Protein AF-F3GGQ2-F1 (afdb_monomer_lite)

InterPro domains:
  IPR027051 XdhC Rossmann domain [PF13478] (8-43)
  IPR052698 Molybdenum Cofactor Utilization and Processing [PTHR30388] (9-53)

Foldseek 3Di:
DLVCCVVVVVDDPVRSVPDDPPAFAPPVDDDPVVVVVRNVVVVVCVVVVHDSVND

Organism: NCBI:txid629263

Structure (mmCIF, N/CA/C/O backbone):
data_AF-F3GGQ2-F1
#
_entry.id   AF-F3GGQ2-F1
#
loop_
_atom_site.group_PDB
_atom_site.id
_atom_site.type_symbol
_atom_site.label_atom_id
_atom_site.label_alt_id
_atom_site.label_comp_id
_atom_site.label_asym_id
_atom_site.label_entity_id
_atom_site.label_seq_id
_atom_site.pdbx_PDB_ins_code
_atom_site.Cartn_x
_atom_site.Cartn_y
_atom_site.Cartn_z
_atom_site.occupancy
_atom_site.B_iso_or_equiv
_atom_site.auth_seq_id
_atom_site.auth_comp_id
_atom_site.auth_asym_id
_atom_site.auth_atom_id
_atom_site.pdbx_PDB_model_num
ATOM 1 N N . ARG A 1 1 ? 11.083 6.630 -10.937 1.00 83.94 1 ARG A N 1
ATOM 2 C CA . ARG A 1 1 ? 11.418 5.527 -9.992 1.00 83.94 1 ARG A CA 1
ATOM 3 C C . ARG A 1 1 ? 11.060 4.169 -10.591 1.00 83.94 1 ARG A C 1
ATOM 5 O O . ARG A 1 1 ? 11.983 3.405 -10.818 1.00 83.94 1 ARG A O 1
ATOM 12 N N . LEU A 1 2 ? 9.788 3.904 -10.918 1.00 87.38 2 LEU A N 1
ATOM 13 C CA . LEU A 1 2 ? 9.364 2.662 -11.596 1.00 87.38 2 LEU A CA 1
ATOM 14 C C . LEU A 1 2 ? 10.064 2.448 -12.951 1.00 87.38 2 LEU A C 1
ATOM 16 O O . LEU A 1 2 ? 10.556 1.362 -13.218 1.00 87.38 2 LEU A O 1
ATOM 20 N N . GLU A 1 3 ? 10.233 3.510 -13.744 1.00 89.62 3 GLU A N 1
ATOM 21 C CA . GLU A 1 3 ? 10.999 3.464 -15.003 1.00 89.62 3 GLU A CA 1
ATOM 22 C C . GLU A 1 3 ? 12.432 2.930 -14.816 1.00 89.62 3 GLU A C 1
ATOM 24 O O . GLU A 1 3 ? 12.905 2.109 -15.597 1.00 89.62 3 GLU A O 1
ATOM 29 N N . CYS A 1 4 ? 13.116 3.336 -13.740 1.00 91.38 4 CYS A N 1
ATOM 30 C CA . CYS A 1 4 ? 14.459 2.840 -13.442 1.00 91.38 4 CYS A CA 1
ATOM 31 C C . CYS A 1 4 ? 14.454 1.353 -13.066 1.00 91.38 4 CYS A C 1
ATOM 33 O O . CYS A 1 4 ? 15.423 0.663 -13.363 1.00 91.38 4 CYS A O 1
ATOM 35 N N . LEU A 1 5 ? 13.389 0.850 -12.432 1.00 92.44 5 LEU A N 1
ATOM 36 C CA . LEU A 1 5 ? 13.263 -0.574 -12.111 1.00 92.44 5 LEU A CA 1
ATOM 37 C C . LEU A 1 5 ? 13.114 -1.420 -13.379 1.00 92.44 5 LEU A C 1
ATOM 39 O O . LEU A 1 5 ? 13.739 -2.470 -13.471 1.00 92.44 5 LEU A O 1
ATOM 43 N N . GLY A 1 6 ? 12.374 -0.935 -14.378 1.00 92.50 6 GLY A N 1
ATOM 44 C CA . GLY A 1 6 ? 12.327 -1.584 -15.690 1.00 92.50 6 GLY A CA 1
ATOM 45 C C . GLY A 1 6 ? 13.671 -1.507 -16.419 1.00 92.50 6 GLY A C 1
ATOM 46 O O . GLY A 1 6 ? 14.211 -2.520 -16.850 1.00 92.50 6 GLY A O 1
ATOM 47 N N . ARG A 1 7 ? 14.259 -0.306 -16.510 1.00 93.50 7 ARG A N 1
ATOM 48 C CA . ARG A 1 7 ? 15.467 -0.070 -17.319 1.00 93.50 7 ARG A CA 1
ATOM 49 C C . ARG A 1 7 ? 16.752 -0.645 -16.719 1.00 93.50 7 ARG A C 1
ATOM 51 O O . ARG A 1 7 ? 17.574 -1.174 -17.454 1.00 93.50 7 ARG A O 1
ATOM 58 N N . ILE A 1 8 ? 16.964 -0.468 -15.414 1.00 95.44 8 ILE A N 1
ATOM 59 C CA . ILE A 1 8 ? 18.201 -0.857 -14.708 1.00 95.44 8 ILE A CA 1
ATOM 60 C C . ILE A 1 8 ? 17.986 -2.154 -13.930 1.00 95.44 8 ILE A C 1
ATOM 62 O O . ILE A 1 8 ? 18.860 -3.012 -13.916 1.00 95.44 8 ILE A O 1
ATOM 66 N N . GLY A 1 9 ? 16.828 -2.296 -13.281 1.00 90.75 9 GLY A N 1
ATOM 67 C CA . GLY A 1 9 ? 16.498 -3.492 -12.505 1.00 90.75 9 GLY A CA 1
ATOM 68 C C . GLY A 1 9 ? 16.129 -4.706 -13.360 1.00 90.75 9 GLY A C 1
ATOM 69 O O . GLY A 1 9 ? 16.108 -5.812 -12.832 1.00 90.75 9 GLY A O 1
ATOM 70 N N . GLY A 1 10 ? 15.847 -4.519 -14.655 1.00 94.12 10 GLY A N 1
ATOM 71 C CA . GLY A 1 10 ? 15.457 -5.603 -15.558 1.00 94.12 10 GLY A CA 1
ATOM 72 C C . GLY A 1 10 ? 14.100 -6.226 -15.219 1.00 94.12 10 GLY A C 1
ATOM 73 O O . GLY A 1 10 ? 13.849 -7.366 -15.599 1.00 94.12 10 GLY A O 1
ATOM 74 N N . LEU A 1 11 ? 13.241 -5.512 -14.480 1.00 93.75 11 LEU A N 1
ATOM 75 C CA . LEU A 1 11 ? 11.901 -5.993 -14.153 1.00 93.75 11 LEU A CA 1
ATOM 76 C C . LEU A 1 11 ? 11.004 -5.927 -15.390 1.00 93.75 11 LEU A C 1
ATOM 78 O O . LEU A 1 11 ? 10.947 -4.904 -16.076 1.00 93.75 11 LEU A O 1
ATOM 82 N N . ASP A 1 12 ? 10.265 -7.006 -15.635 1.00 94.50 12 ASP A N 1
ATOM 83 C CA . ASP A 1 12 ? 9.242 -7.027 -16.671 1.00 94.50 12 ASP A CA 1
ATOM 84 C C . ASP A 1 12 ? 8.027 -6.153 -16.297 1.00 94.50 12 ASP A C 1
ATOM 86 O O . ASP A 1 12 ? 7.807 -5.780 -15.139 1.00 94.50 12 ASP A O 1
ATOM 90 N N . ALA A 1 13 ? 7.214 -5.823 -17.301 1.00 91.25 13 ALA A N 1
ATOM 91 C CA . ALA A 1 13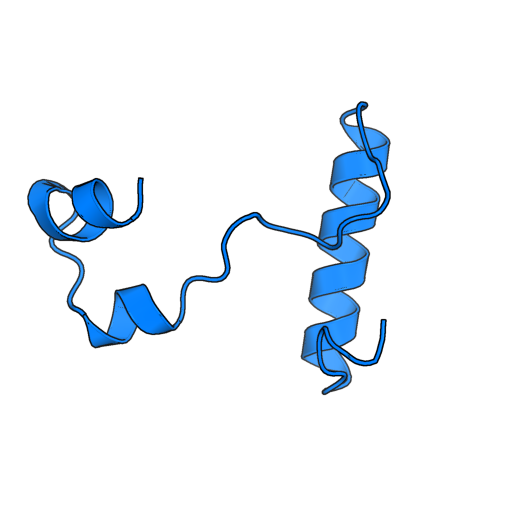 ? 6.041 -4.974 -17.113 1.00 91.25 13 ALA A CA 1
ATOM 92 C C . ALA A 1 13 ? 4.988 -5.596 -16.176 1.00 91.25 13 ALA A C 1
ATOM 94 O O . ALA A 1 13 ? 4.314 -4.861 -15.458 1.00 91.25 13 ALA A O 1
ATOM 95 N N . GLN A 1 14 ? 4.860 -6.927 -16.144 1.00 93.81 14 GLN A N 1
ATOM 96 C CA . GLN A 1 14 ? 3.873 -7.618 -15.306 1.00 93.81 14 GLN A CA 1
ATOM 97 C C . GLN A 1 14 ? 4.245 -7.561 -13.822 1.00 93.81 14 GLN A C 1
ATOM 99 O O . GLN A 1 14 ? 3.369 -7.484 -12.962 1.00 93.81 14 GLN A O 1
ATOM 104 N N . VAL A 1 15 ? 5.537 -7.594 -13.507 1.00 92.81 15 VAL A N 1
ATOM 105 C CA . VAL A 1 15 ? 6.061 -7.421 -12.154 1.00 92.81 15 VAL A CA 1
ATOM 106 C C . VAL A 1 15 ? 5.916 -5.966 -11.732 1.00 92.81 15 VAL A C 1
ATOM 108 O O . VAL A 1 15 ? 5.473 -5.713 -10.613 1.00 92.81 15 VAL A O 1
ATOM 111 N N . LEU A 1 16 ? 6.238 -5.013 -12.614 1.00 92.94 16 LEU A N 1
ATOM 112 C CA . LEU A 1 16 ? 6.095 -3.584 -12.319 1.00 92.94 16 LEU A CA 1
ATOM 113 C C . LEU A 1 16 ? 4.646 -3.197 -11.997 1.00 92.94 16 LEU A C 1
ATOM 115 O O . LEU A 1 16 ? 4.437 -2.403 -11.083 1.00 92.94 16 LEU A O 1
ATOM 119 N N . ASP A 1 17 ? 3.665 -3.787 -12.682 1.00 92.38 17 ASP A N 1
ATOM 120 C CA . ASP A 1 17 ? 2.235 -3.523 -12.465 1.00 92.38 17 ASP A CA 1
ATOM 121 C C . ASP A 1 17 ? 1.749 -3.938 -11.062 1.00 92.38 17 ASP A C 1
ATOM 123 O O . ASP A 1 17 ? 0.830 -3.349 -10.501 1.00 92.38 17 ASP A O 1
ATOM 127 N N . ARG A 1 18 ? 2.424 -4.911 -10.433 1.00 90.38 18 ARG A N 1
ATOM 128 C CA . ARG A 1 18 ? 2.125 -5.353 -9.058 1.00 90.38 18 ARG A CA 1
ATOM 129 C C . ARG A 1 18 ? 2.735 -4.450 -7.984 1.00 90.38 18 ARG A C 1
ATOM 131 O O . ARG A 1 18 ? 2.463 -4.646 -6.797 1.00 90.38 18 ARG A O 1
ATOM 138 N N . ILE A 1 19 ? 3.600 -3.504 -8.354 1.00 90.94 19 ILE A N 1
ATOM 139 C CA . ILE A 1 19 ? 4.277 -2.629 -7.395 1.00 90.94 19 ILE A CA 1
ATOM 140 C C . ILE A 1 19 ? 3.353 -1.475 -7.018 1.00 90.94 19 ILE A C 1
ATOM 142 O O . ILE A 1 19 ? 3.153 -0.528 -7.775 1.00 90.94 19 ILE A O 1
ATOM 146 N N . HIS A 1 20 ? 2.874 -1.498 -5.779 1.00 86.69 20 HIS A N 1
ATOM 147 C CA . HIS A 1 20 ? 2.164 -0.368 -5.195 1.00 86.69 20 HIS A CA 1
ATOM 148 C C . HIS A 1 20 ? 3.158 0.663 -4.653 1.00 86.69 20 HIS A C 1
ATOM 150 O O . HIS A 1 20 ? 3.919 0.394 -3.722 1.00 86.69 20 HIS A O 1
ATOM 156 N N . ALA A 1 21 ? 3.144 1.860 -5.232 1.00 88.69 21 ALA A N 1
ATOM 157 C CA . ALA A 1 21 ? 3.930 2.991 -4.762 1.00 88.69 21 ALA A CA 1
ATOM 158 C C . ALA A 1 21 ? 3.107 4.287 -4.855 1.00 88.69 21 ALA A C 1
ATOM 160 O O . ALA A 1 21 ? 2.428 4.489 -5.864 1.00 88.69 21 ALA A O 1
ATOM 161 N N . PRO A 1 22 ? 3.201 5.197 -3.865 1.00 89.94 22 PRO A N 1
ATOM 162 C CA . PRO A 1 22 ? 3.996 5.109 -2.631 1.00 89.94 22 PRO A CA 1
ATOM 163 C C . PRO A 1 22 ? 3.487 4.040 -1.643 1.00 89.94 22 PRO A C 1
ATOM 165 O O . PRO A 1 22 ? 2.312 3.684 -1.656 1.00 89.94 22 PRO A O 1
ATOM 168 N N . ILE A 1 23 ? 4.392 3.513 -0.807 1.00 90.50 23 ILE A N 1
ATOM 169 C CA . ILE A 1 23 ? 4.055 2.506 0.212 1.00 90.50 23 ILE A CA 1
ATOM 170 C C . ILE A 1 23 ? 3.208 3.128 1.329 1.00 90.50 23 ILE A C 1
ATOM 172 O O . ILE A 1 23 ? 3.463 4.260 1.742 1.00 90.50 23 ILE A O 1
ATOM 176 N N . GLY A 1 24 ? 2.242 2.368 1.846 1.00 92.81 24 GLY A N 1
ATOM 177 C CA . GLY A 1 24 ? 1.407 2.793 2.961 1.00 92.81 24 GLY A CA 1
ATOM 178 C C . GLY A 1 24 ? 0.154 3.560 2.535 1.00 92.81 24 GLY A C 1
ATOM 179 O O . GLY A 1 24 ? -0.045 3.908 1.362 1.00 92.81 24 GLY A O 1
ATOM 180 N N . LEU A 1 25 ? -0.719 3.802 3.510 1.00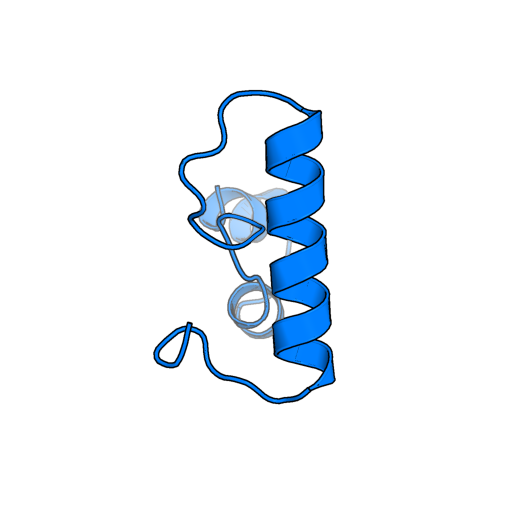 93.50 25 LEU A N 1
ATOM 181 C CA . LEU A 1 25 ? -1.876 4.683 3.366 1.00 93.50 25 LEU A CA 1
ATOM 182 C C . LEU A 1 25 ? -1.484 6.146 3.571 1.00 93.50 25 LEU A C 1
ATOM 184 O O . LEU A 1 25 ? -0.540 6.462 4.294 1.00 93.50 25 LEU A O 1
ATOM 188 N N . ASN A 1 26 ? -2.229 7.058 2.951 1.00 92.50 26 ASN A N 1
ATOM 189 C CA . ASN A 1 26 ? -1.997 8.485 3.127 1.00 92.50 26 ASN A CA 1
ATOM 190 C C . ASN A 1 26 ? -2.597 8.972 4.457 1.00 92.50 26 ASN A C 1
ATOM 192 O O . ASN A 1 26 ? -3.683 9.538 4.482 1.00 92.50 26 ASN A O 1
ATOM 196 N N . LEU A 1 27 ? -1.882 8.745 5.560 1.00 90.25 27 LEU A N 1
ATOM 197 C CA . LEU A 1 27 ? -2.292 9.173 6.904 1.00 90.25 27 LEU A CA 1
ATOM 198 C C . LEU A 1 27 ? -1.747 10.563 7.292 1.00 90.25 27 LEU A C 1
ATOM 200 O O . LEU A 1 27 ? -1.860 10.970 8.444 1.00 90.25 27 LEU A O 1
ATOM 204 N N . GLY A 1 28 ? -1.113 11.289 6.361 1.00 89.50 28 GLY A N 1
ATOM 205 C CA . GLY A 1 28 ? -0.451 12.571 6.650 1.00 89.50 28 GLY A CA 1
ATOM 206 C C . GLY A 1 28 ? 0.886 12.456 7.402 1.00 89.50 28 GLY A C 1
ATOM 207 O O . GLY A 1 28 ? 1.392 13.462 7.900 1.00 89.50 28 GLY A O 1
ATOM 208 N N . SER A 1 29 ? 1.457 11.250 7.469 1.00 86.12 29 SER A N 1
ATOM 209 C CA . SER A 1 29 ? 2.668 10.901 8.220 1.00 86.12 29 SER A CA 1
ATOM 210 C C . SER A 1 29 ? 3.900 11.732 7.842 1.00 86.12 29 SER A C 1
ATOM 212 O O . SER A 1 29 ? 4.195 11.924 6.660 1.00 86.12 29 SER A O 1
ATOM 214 N N . LYS A 1 30 ? 4.677 12.162 8.843 1.00 89.25 30 LYS A N 1
ATOM 215 C CA . LYS A 1 30 ? 5.961 12.874 8.665 1.00 89.25 30 LYS A CA 1
ATOM 216 C C . LYS A 1 30 ? 7.106 12.267 9.472 1.00 89.25 30 LYS A C 1
ATOM 218 O O . LYS A 1 30 ? 8.267 12.475 9.125 1.00 89.25 30 LYS A O 1
ATOM 223 N N . THR A 1 31 ? 6.797 11.515 10.525 1.00 96.50 31 THR A N 1
ATOM 224 C CA . THR A 1 31 ? 7.785 10.826 11.363 1.00 96.50 31 THR A CA 1
ATOM 225 C C . THR A 1 31 ? 7.931 9.350 10.973 1.00 96.50 31 THR A C 1
ATOM 227 O O . THR A 1 31 ? 6.991 8.758 10.437 1.00 96.50 31 THR A O 1
ATOM 230 N N . PRO A 1 32 ? 9.075 8.702 11.272 1.00 96.81 32 PRO A N 1
ATOM 231 C CA . PRO A 1 32 ? 9.258 7.273 11.005 1.00 96.81 32 PRO A CA 1
ATOM 232 C C . PRO A 1 32 ? 8.171 6.382 11.624 1.00 96.81 32 PRO A C 1
ATO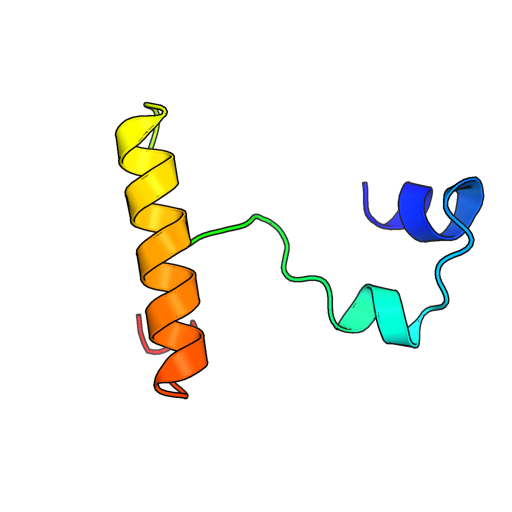M 234 O O . PRO A 1 32 ? 7.709 5.444 10.978 1.00 96.81 32 PRO A O 1
ATOM 237 N N . SER A 1 33 ? 7.719 6.695 12.841 1.00 97.12 33 SER A N 1
ATOM 238 C CA . SER A 1 33 ? 6.663 5.938 13.525 1.00 97.12 33 SER A CA 1
ATOM 239 C C . SER A 1 33 ? 5.312 6.059 12.817 1.00 97.12 33 SER A C 1
ATOM 241 O O . SER A 1 33 ? 4.621 5.060 12.630 1.00 97.12 33 SER A O 1
ATOM 243 N N . GLU A 1 34 ? 4.945 7.259 12.361 1.00 96.62 34 GLU A N 1
ATOM 244 C CA . GLU A 1 34 ? 3.714 7.463 11.585 1.00 96.62 34 GLU A CA 1
ATOM 245 C C . GLU A 1 34 ? 3.787 6.782 10.212 1.00 96.62 34 GLU A C 1
ATOM 247 O O . GLU A 1 34 ? 2.773 6.301 9.705 1.00 96.62 34 GLU A O 1
ATOM 252 N N . ILE A 1 35 ? 4.973 6.722 9.595 1.00 96.00 35 ILE A N 1
ATOM 253 C CA . ILE A 1 35 ? 5.187 5.971 8.350 1.00 96.00 35 ILE A CA 1
ATOM 254 C C . ILE A 1 35 ? 4.999 4.473 8.610 1.00 96.00 35 ILE A C 1
ATOM 256 O O . ILE A 1 35 ? 4.315 3.808 7.837 1.00 96.00 35 ILE A O 1
ATOM 260 N N . ALA A 1 36 ? 5.534 3.936 9.709 1.00 96.69 36 ALA A N 1
ATOM 261 C CA . ALA A 1 36 ? 5.348 2.529 10.065 1.00 96.69 36 ALA A CA 1
ATOM 262 C C . ALA A 1 36 ? 3.863 2.174 10.244 1.00 96.69 36 ALA A C 1
ATOM 264 O O . ALA A 1 36 ? 3.410 1.156 9.723 1.00 96.69 36 ALA A O 1
ATOM 265 N N . ILE A 1 37 ? 3.085 3.039 10.903 1.00 96.50 37 ILE A N 1
ATOM 266 C CA . ILE A 1 37 ? 1.631 2.863 11.044 1.00 96.50 37 ILE A CA 1
ATOM 267 C C . ILE A 1 37 ? 0.945 2.889 9.673 1.00 96.50 37 ILE A C 1
ATOM 269 O O . ILE A 1 37 ? 0.135 2.010 9.385 1.00 96.50 37 ILE A O 1
ATOM 273 N N . ALA A 1 38 ? 1.300 3.838 8.802 1.00 96.25 38 ALA A N 1
ATOM 274 C CA . ALA A 1 38 ? 0.756 3.918 7.446 1.00 96.25 38 ALA A CA 1
ATOM 275 C C . ALA A 1 38 ? 1.034 2.652 6.619 1.00 96.25 38 ALA A C 1
ATOM 277 O O . ALA A 1 38 ? 0.159 2.195 5.881 1.00 96.25 38 ALA A O 1
ATOM 278 N N . VAL A 1 39 ? 2.229 2.070 6.757 1.00 95.88 39 VAL A N 1
ATOM 279 C CA . VAL A 1 39 ? 2.611 0.808 6.107 1.00 95.88 39 VAL A CA 1
ATOM 280 C C . VAL A 1 39 ? 1.809 -0.362 6.675 1.00 95.88 39 VAL A C 1
ATOM 282 O O . VAL A 1 39 ? 1.220 -1.122 5.911 1.00 95.88 39 VAL A O 1
ATOM 285 N N . MET A 1 40 ? 1.734 -0.495 8.001 1.00 96.62 40 MET A N 1
ATOM 286 C CA . MET A 1 40 ? 0.987 -1.579 8.649 1.00 96.62 40 MET A CA 1
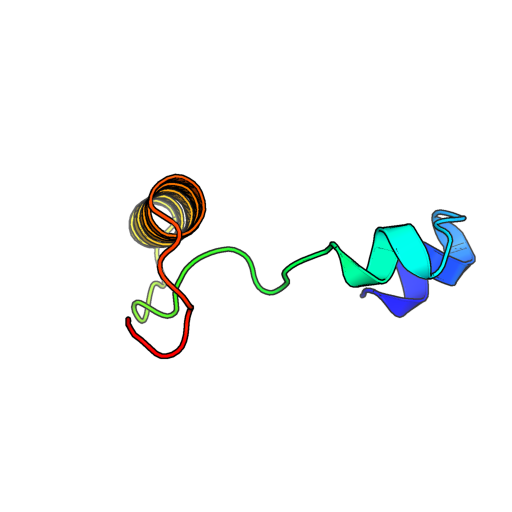ATOM 287 C C . MET A 1 40 ? -0.506 -1.532 8.317 1.00 96.62 40 MET A C 1
ATOM 289 O O . MET A 1 40 ? -1.110 -2.573 8.061 1.00 96.62 40 MET A O 1
ATOM 293 N N . ALA A 1 41 ? -1.094 -0.337 8.261 1.00 96.12 41 ALA A N 1
ATOM 294 C CA . ALA A 1 41 ? -2.485 -0.159 7.863 1.00 96.12 41 ALA A CA 1
ATOM 295 C C . ALA A 1 41 ? -2.726 -0.605 6.409 1.00 96.12 41 ALA A C 1
ATOM 297 O O . ALA A 1 41 ? -3.717 -1.274 6.127 1.00 96.12 41 ALA A O 1
ATOM 298 N N . ASP A 1 42 ? -1.796 -0.310 5.496 1.00 95.62 42 ASP A N 1
ATOM 299 C CA . ASP A 1 42 ? -1.882 -0.757 4.101 1.00 95.62 42 ASP A CA 1
ATOM 300 C C . ASP A 1 42 ? -1.743 -2.283 3.965 1.00 95.62 42 ASP A C 1
ATOM 302 O O . ASP A 1 42 ? -2.467 -2.900 3.184 1.00 95.62 42 ASP A O 1
ATOM 306 N N . ILE A 1 43 ? -0.879 -2.914 4.772 1.00 95.50 43 ILE A N 1
ATOM 307 C CA . ILE A 1 43 ? -0.749 -4.380 4.836 1.00 95.50 43 ILE A CA 1
ATOM 308 C C . ILE A 1 43 ? -2.064 -5.019 5.298 1.00 95.50 43 ILE A C 1
ATOM 310 O O . ILE A 1 43 ? -2.563 -5.937 4.647 1.00 95.50 43 ILE A O 1
ATOM 314 N N . LEU A 1 44 ? -2.648 -4.524 6.394 1.00 96.75 44 LEU A N 1
ATOM 315 C CA . LEU A 1 44 ? -3.915 -5.039 6.924 1.00 96.75 44 LEU A CA 1
ATOM 316 C C . LEU A 1 44 ? -5.066 -4.848 5.936 1.00 96.75 44 LEU A C 1
ATOM 318 O O . LEU A 1 44 ? -5.890 -5.745 5.770 1.00 96.75 44 LEU A O 1
ATOM 322 N N . ARG A 1 45 ? -5.106 -3.705 5.248 1.00 96.12 45 ARG A N 1
ATOM 323 C CA . ARG A 1 45 ? -6.084 -3.425 4.196 1.00 96.12 45 ARG A CA 1
ATOM 324 C C . ARG A 1 45 ? -6.036 -4.500 3.103 1.00 96.12 45 ARG A C 1
ATOM 326 O O . ARG A 1 45 ? -7.071 -5.068 2.769 1.00 96.12 45 ARG A O 1
ATOM 333 N N . VAL A 1 46 ? -4.845 -4.803 2.577 1.00 94.25 46 VAL A N 1
ATOM 334 C CA . VAL A 1 46 ? -4.663 -5.854 1.557 1.00 94.25 46 VAL A CA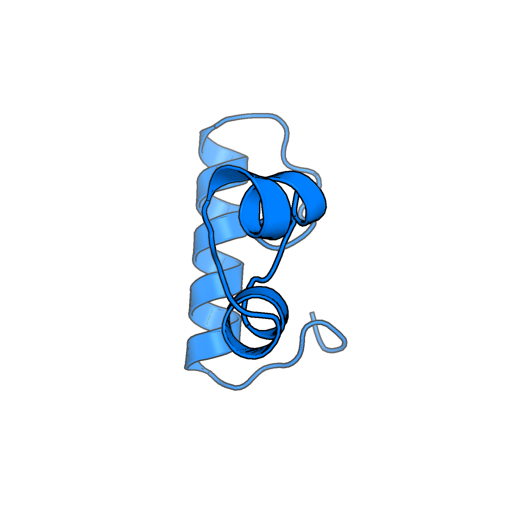 1
ATOM 335 C C . VAL A 1 46 ? -5.045 -7.228 2.104 1.00 94.25 46 VAL A C 1
ATOM 337 O O . VAL A 1 46 ? -5.763 -7.962 1.430 1.00 94.25 46 VAL A O 1
ATOM 340 N N . ALA A 1 47 ? -4.611 -7.567 3.321 1.00 96.00 47 ALA A N 1
ATOM 341 C CA . ALA A 1 47 ? -4.905 -8.857 3.945 1.00 96.00 47 ALA A CA 1
ATOM 342 C C . ALA A 1 47 ? -6.413 -9.098 4.138 1.00 96.00 47 ALA A C 1
ATOM 344 O O . ALA A 1 47 ? -6.876 -10.227 4.005 1.00 96.00 47 ALA A O 1
ATOM 345 N N . ASN A 1 48 ? -7.175 -8.034 4.400 1.00 96.88 48 ASN A N 1
ATOM 346 C CA . ASN A 1 48 ? -8.627 -8.083 4.568 1.00 96.88 48 ASN A CA 1
ATOM 347 C C . ASN A 1 48 ? -9.409 -7.846 3.263 1.00 96.88 48 ASN A C 1
ATOM 349 O O . ASN A 1 48 ? -10.634 -7.784 3.299 1.00 96.88 48 ASN A O 1
ATOM 353 N N . GLY A 1 49 ? -8.735 -7.695 2.117 1.00 95.25 49 GLY A N 1
ATOM 354 C CA . GLY A 1 49 ? -9.392 -7.482 0.823 1.00 95.25 49 GLY A CA 1
ATOM 355 C C . GLY A 1 49 ? -10.079 -6.121 0.664 1.00 95.25 49 GLY A C 1
ATOM 356 O O . GLY A 1 49 ? -10.933 -5.974 -0.203 1.00 95.25 49 GLY A O 1
ATOM 357 N N . VAL A 1 50 ? -9.713 -5.126 1.474 1.00 95.31 50 VAL A N 1
ATOM 358 C CA . VAL A 1 50 ? -10.292 -3.775 1.422 1.00 95.31 50 VAL A CA 1
ATOM 359 C C . VAL A 1 50 ? -9.605 -2.965 0.315 1.00 95.31 50 VAL A C 1
ATOM 361 O O . VAL A 1 50 ? -8.373 -2.959 0.195 1.00 95.31 50 VAL A O 1
ATOM 364 N N . SER A 1 51 ? -10.358 -2.262 -0.529 1.00 92.44 51 SER A N 1
ATOM 365 C CA . SER A 1 51 ? -9.768 -1.412 -1.569 1.00 92.44 51 SER A CA 1
ATOM 366 C C . SER A 1 51 ? -9.271 -0.080 -0.992 1.00 92.44 51 SER A C 1
ATOM 368 O O . SER A 1 51 ? -9.741 0.391 0.038 1.00 92.44 51 SER A O 1
ATOM 370 N N . ARG A 1 52 ? -8.311 0.577 -1.659 1.00 89.50 52 ARG A N 1
ATOM 371 C CA . ARG A 1 52 ? -7.849 1.923 -1.253 1.00 89.50 52 ARG A CA 1
ATOM 372 C C . ARG A 1 52 ? -8.922 3.010 -1.400 1.00 89.50 52 ARG A C 1
ATOM 374 O O . ARG A 1 52 ? -8.712 4.095 -0.888 1.00 89.50 52 ARG A O 1
ATOM 381 N N . ALA A 1 53 ? -10.011 2.749 -2.125 1.00 87.38 53 ALA A N 1
ATOM 382 C CA . ALA A 1 53 ? -11.125 3.688 -2.262 1.00 87.38 53 ALA A CA 1
ATOM 383 C C . ALA A 1 53 ? -12.076 3.653 -1.053 1.00 87.38 53 ALA A C 1
ATOM 385 O O . ALA A 1 53 ? -12.868 4.571 -0.870 1.00 87.38 53 ALA A O 1
ATOM 386 N N . GLU A 1 54 ? -12.004 2.588 -0.251 1.00 86.25 54 GLU A N 1
ATOM 387 C CA . GLU A 1 54 ? -12.839 2.372 0.934 1.00 86.25 54 GLU A CA 1
ATOM 388 C C . GLU A 1 54 ? -12.173 2.854 2.233 1.00 86.25 54 GLU A C 1
ATOM 390 O O . GLU A 1 54 ? -12.783 2.754 3.297 1.00 86.25 54 GLU A O 1
ATOM 395 N N . VAL A 1 55 ? -10.934 3.358 2.157 1.00 82.94 55 VAL A N 1
ATOM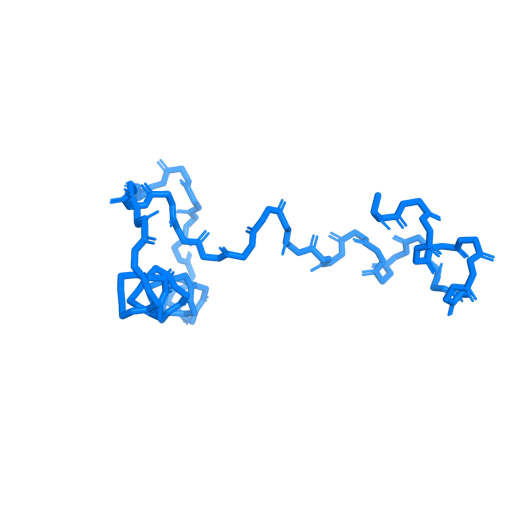 396 C CA . VAL A 1 55 ? -10.141 3.860 3.293 1.00 82.94 55 VAL A CA 1
ATOM 397 C C . VAL A 1 55 ? -9.826 5.333 3.100 1.00 82.94 55 VAL A C 1
ATOM 399 O O . VAL A 1 55 ? -9.996 6.093 4.076 1.00 82.94 55 VAL A O 1
#

pLDDT: mean 92.63, std 3.58, range [82.94, 97.12]

Radius of gyration: 13.45 Å; chains: 1; bounding box: 31×22×31 Å

Secondary structure (DSSP, 8-state):
-HHHHHHTT---HHHHHT--SS-S--S---SHHHHHHHHHHHHHHHHTT--TT--

Sequence (55 aa):
RLECLGRIGGLDAQVLDRIHAPIGLNLGSKTPSEIAIAVMADILRVANGVSRAEV